Protein AF-A0A5M4EUP7-F1 (afdb_monomer_lite)

Secondary structure (DSSP, 8-state):
---S---B-HHHHHHHHHHHHHHHTTSS-TT--------SBGGGSPPP----

Sequence (52 aa):
SSSEGLFSEMTSAGAFAGLESLIESGEIEQGSNVCVPVTGSGLKEPLEQVDN

Foldseek 3Di:
DCPPVAAADPVLVVQVVVVVVCCVVVVDPPPDDDDRDRPGGNVPDPDPPPDD

Structure (mmCIF, N/CA/C/O backbone):
data_AF-A0A5M4EUP7-F1
#
_entry.id   AF-A0A5M4EUP7-F1
#
loop_
_atom_site.group_PDB
_atom_site.id
_atom_site.type_symbol
_atom_site.label_atom_id
_atom_site.label_alt_id
_atom_site.label_comp_id
_atom_site.label_asym_id
_atom_site.label_entity_id
_atom_site.label_seq_id
_atom_site.pdbx_PDB_ins_code
_atom_site.Cartn_x
_atom_site.Cartn_y
_atom_site.Cartn_z
_atom_site.occupancy
_atom_site.B_iso_or_equiv
_atom_site.auth_seq_id
_atom_site.auth_comp_id
_atom_site.auth_asym_id
_atom_site.auth_atom_id
_atom_site.pdbx_PDB_model_num
ATOM 1 N N . SER A 1 1 ? 6.251 -12.847 0.510 1.00 49.91 1 SER A N 1
ATOM 2 C CA . SER A 1 1 ? 5.142 -13.449 -0.257 1.00 49.91 1 SER A CA 1
ATOM 3 C C . SER A 1 1 ? 4.766 -12.485 -1.367 1.00 49.91 1 SER A C 1
ATOM 5 O O . SER A 1 1 ? 4.670 -11.302 -1.080 1.00 49.91 1 SER A O 1
ATOM 7 N N . SER A 1 2 ? 4.610 -12.950 -2.607 1.00 71.31 2 SER A N 1
ATOM 8 C CA . SER A 1 2 ? 4.180 -12.156 -3.769 1.00 71.31 2 SER A CA 1
ATOM 9 C C . SER A 1 2 ? 2.733 -12.519 -4.149 1.00 71.31 2 SER A C 1
ATOM 11 O O . SER A 1 2 ? 2.503 -13.121 -5.196 1.00 71.31 2 SER A O 1
ATOM 13 N N . SER A 1 3 ? 1.770 -12.261 -3.256 1.00 85.06 3 SER A N 1
ATOM 14 C CA . SER A 1 3 ? 0.409 -12.831 -3.333 1.00 85.06 3 SER A CA 1
ATOM 15 C C . SER A 1 3 ? -0.566 -12.067 -4.227 1.00 85.06 3 SER A C 1
ATOM 17 O O . SER A 1 3 ? -1.416 -12.691 -4.852 1.00 85.06 3 SER A O 1
ATOM 19 N N . GLU A 1 4 ? -0.436 -10.744 -4.319 1.00 90.25 4 GLU A N 1
ATOM 20 C CA . GLU A 1 4 ? -1.470 -9.889 -4.930 1.00 90.25 4 GLU A CA 1
ATOM 21 C C . GLU A 1 4 ? -1.323 -9.700 -6.448 1.00 90.25 4 GLU A C 1
ATOM 23 O O . GLU A 1 4 ? -2.169 -9.081 -7.086 1.00 90.25 4 GLU A O 1
ATOM 28 N N . GLY A 1 5 ? -0.227 -10.183 -7.047 1.00 91.94 5 GLY A N 1
ATOM 29 C CA . GLY A 1 5 ? 0.055 -9.966 -8.473 1.00 91.94 5 GLY A CA 1
ATOM 30 C C . GLY A 1 5 ? 0.307 -8.497 -8.851 1.00 91.94 5 GLY A C 1
ATOM 31 O O . GLY A 1 5 ? 0.247 -8.147 -10.029 1.00 91.94 5 GLY A O 1
ATOM 32 N N . LEU A 1 6 ? 0.592 -7.633 -7.869 1.00 90.94 6 LEU A N 1
ATOM 33 C CA . LEU A 1 6 ? 0.896 -6.220 -8.075 1.00 90.94 6 LEU A CA 1
ATOM 34 C C . LEU A 1 6 ? 2.402 -6.012 -8.279 1.00 90.94 6 LEU A C 1
ATOM 36 O O . LEU A 1 6 ? 3.203 -6.324 -7.401 1.00 90.94 6 LEU A O 1
ATOM 40 N N . PHE A 1 7 ? 2.778 -5.430 -9.419 1.00 92.19 7 PHE A N 1
ATOM 41 C CA . PHE A 1 7 ? 4.146 -4.992 -9.698 1.00 92.19 7 PHE A CA 1
ATOM 42 C C . PHE A 1 7 ? 4.176 -3.468 -9.872 1.00 92.19 7 PHE A C 1
ATOM 44 O O . PHE A 1 7 ? 3.914 -2.945 -10.961 1.00 92.19 7 PHE A O 1
ATOM 51 N N . SER A 1 8 ? 4.432 -2.750 -8.777 1.00 92.81 8 SER A N 1
ATOM 52 C CA . SER A 1 8 ? 4.438 -1.282 -8.712 1.00 92.81 8 SER A CA 1
ATOM 53 C C . SER A 1 8 ? 5.849 -0.707 -8.610 1.00 92.81 8 SER A C 1
ATOM 55 O O . SER A 1 8 ? 6.776 -1.398 -8.201 1.00 92.81 8 SER A O 1
ATOM 57 N N . GLU A 1 9 ? 5.998 0.578 -8.937 1.00 92.81 9 GLU A N 1
ATOM 58 C CA . GLU A 1 9 ? 7.223 1.335 -8.639 1.00 92.81 9 GLU A CA 1
ATOM 59 C C . GLU A 1 9 ? 7.515 1.365 -7.127 1.00 92.81 9 GLU A C 1
ATOM 61 O O . GLU A 1 9 ? 6.601 1.229 -6.299 1.00 92.81 9 GLU A O 1
ATOM 66 N N . MET A 1 10 ? 8.780 1.578 -6.755 1.00 90.56 10 MET A N 1
ATOM 67 C CA . MET A 1 10 ? 9.214 1.512 -5.353 1.00 90.56 10 MET A CA 1
ATOM 68 C C . MET A 1 10 ? 8.526 2.571 -4.480 1.00 90.56 10 MET A C 1
ATOM 70 O O . MET A 1 10 ? 8.151 2.308 -3.338 1.00 90.56 10 MET A O 1
ATOM 74 N N . THR A 1 11 ? 8.291 3.762 -5.030 1.00 91.69 11 THR A N 1
ATOM 75 C CA . THR A 1 11 ? 7.606 4.853 -4.323 1.00 91.69 11 THR A CA 1
ATOM 76 C C . THR A 1 11 ? 6.149 4.515 -4.001 1.00 91.69 11 THR A C 1
ATOM 78 O O . THR A 1 11 ? 5.668 4.871 -2.927 1.00 91.69 11 THR A O 1
ATOM 81 N N . SER A 1 12 ? 5.462 3.772 -4.876 1.00 94.06 12 SER A N 1
ATOM 82 C CA . SER A 1 12 ? 4.098 3.287 -4.626 1.00 94.06 12 SER A CA 1
ATOM 83 C C . SER A 1 12 ? 4.068 2.221 -3.522 1.00 94.06 12 SER A C 1
ATOM 85 O O . SER A 1 12 ? 3.134 2.202 -2.723 1.00 94.06 12 SER A O 1
ATOM 87 N N . ALA A 1 13 ? 5.102 1.377 -3.412 1.00 92.12 13 ALA A N 1
ATOM 88 C CA . ALA A 1 13 ? 5.203 0.375 -2.345 1.00 92.12 13 ALA A CA 1
ATOM 89 C C . ALA A 1 13 ? 5.269 1.009 -0.940 1.00 92.12 13 ALA A C 1
ATOM 91 O O . ALA A 1 13 ? 4.706 0.469 0.012 1.00 92.12 13 ALA A O 1
ATOM 92 N N . GLY A 1 14 ? 5.882 2.193 -0.813 1.00 93.69 14 GLY A N 1
ATOM 93 C CA . GLY A 1 14 ? 5.951 2.930 0.453 1.00 93.69 14 GLY A CA 1
ATOM 94 C C . GLY A 1 14 ? 4.579 3.290 1.037 1.00 93.69 14 GLY A C 1
ATOM 95 O O . GLY A 1 14 ? 4.412 3.284 2.255 1.00 93.69 14 GLY A O 1
ATOM 96 N N . ALA A 1 15 ? 3.572 3.535 0.191 1.00 95.00 15 ALA A N 1
ATOM 97 C CA . ALA A 1 15 ? 2.212 3.817 0.651 1.00 95.00 15 ALA A CA 1
ATOM 98 C C . ALA A 1 15 ? 1.556 2.597 1.326 1.00 95.00 15 ALA A C 1
ATOM 100 O O . ALA A 1 15 ? 0.818 2.764 2.295 1.00 95.00 15 ALA A O 1
ATOM 101 N N . PHE A 1 16 ? 1.860 1.378 0.867 1.00 95.12 16 PHE A N 1
ATOM 102 C CA . PHE A 1 16 ? 1.383 0.146 1.503 1.00 95.12 16 PHE A CA 1
ATOM 103 C C . PHE A 1 16 ? 2.048 -0.088 2.860 1.00 95.12 16 PHE A C 1
ATOM 105 O O . PHE A 1 16 ? 1.353 -0.400 3.821 1.00 95.12 16 PHE A O 1
ATOM 112 N N . ALA A 1 17 ? 3.363 0.135 2.964 1.00 95.06 17 ALA A N 1
ATOM 113 C CA . ALA A 1 17 ? 4.075 0.036 4.240 1.00 95.06 17 ALA A CA 1
ATOM 114 C C . ALA A 1 17 ? 3.551 1.055 5.269 1.00 95.06 17 ALA A C 1
ATOM 116 O O . ALA A 1 17 ? 3.350 0.732 6.439 1.00 95.06 17 ALA A O 1
ATOM 117 N N . GLY A 1 18 ? 3.267 2.284 4.822 1.00 96.94 18 GLY A N 1
ATOM 118 C CA . GLY A 1 18 ? 2.625 3.298 5.659 1.00 96.94 18 GLY A CA 1
ATOM 119 C C . GLY A 1 18 ? 1.220 2.890 6.106 1.00 96.94 18 GLY A C 1
ATOM 120 O O . GLY A 1 18 ? 0.882 3.064 7.273 1.00 96.94 18 GLY A O 1
ATOM 121 N N . LEU A 1 19 ? 0.415 2.309 5.208 1.00 97.44 19 LEU A N 1
ATOM 122 C CA . LEU A 1 19 ? -0.910 1.788 5.551 1.00 97.44 19 LEU A CA 1
ATOM 123 C C . LEU A 1 19 ? -0.828 0.672 6.603 1.00 97.44 19 LEU A C 1
ATOM 125 O O . LEU A 1 19 ? -1.580 0.712 7.571 1.00 97.44 19 LEU A O 1
ATOM 129 N N . GLU A 1 20 ? 0.091 -0.283 6.445 1.00 97.00 20 GLU A N 1
ATOM 130 C CA . GLU A 1 20 ? 0.330 -1.348 7.428 1.00 97.00 20 GLU A CA 1
ATOM 131 C C . GLU A 1 20 ? 0.667 -0.759 8.804 1.00 97.00 20 GLU A C 1
ATOM 133 O O . GLU A 1 20 ? -0.009 -1.068 9.782 1.00 97.00 20 GLU A O 1
ATOM 138 N N . SER A 1 21 ? 1.602 0.197 8.860 1.00 98.31 21 SER A N 1
ATOM 139 C CA . SER A 1 21 ? 1.980 0.870 10.113 1.00 98.31 21 SER A CA 1
ATOM 140 C C . SER A 1 21 ? 0.810 1.606 10.779 1.00 98.31 21 SER A C 1
ATOM 142 O O . SER A 1 21 ? 0.675 1.563 11.999 1.00 98.31 21 SER A O 1
ATOM 144 N N . LEU A 1 22 ? -0.045 2.278 9.998 1.00 98.56 22 LEU A N 1
ATOM 145 C CA . LEU A 1 22 ? -1.210 3.005 10.521 1.00 98.56 22 LEU A CA 1
ATOM 146 C C . LEU A 1 22 ? -2.312 2.068 11.035 1.00 98.56 22 LEU A C 1
ATOM 148 O O . LEU A 1 22 ? -3.024 2.423 11.975 1.00 98.56 22 LEU A O 1
ATOM 152 N N . ILE A 1 23 ? -2.460 0.883 10.435 1.00 98.38 23 ILE A N 1
ATOM 153 C CA . ILE A 1 23 ? -3.363 -0.159 10.940 1.00 98.38 23 ILE A CA 1
ATOM 154 C C . ILE A 1 23 ? -2.812 -0.728 12.251 1.00 98.38 23 ILE A C 1
ATOM 156 O O . ILE A 1 23 ? -3.549 -0.840 13.229 1.00 98.38 23 ILE A O 1
ATOM 160 N N . GLU A 1 24 ? -1.515 -1.043 12.303 1.00 98.38 24 GLU A N 1
ATOM 161 C CA . GLU A 1 24 ? -0.854 -1.575 13.502 1.00 98.38 24 GLU A CA 1
ATOM 162 C C . GLU A 1 24 ? -0.886 -0.597 14.682 1.00 98.38 24 GLU A C 1
ATOM 164 O O . GLU A 1 24 ? -1.066 -1.015 15.827 1.00 98.38 24 GLU A O 1
ATOM 169 N N . SER A 1 25 ? -0.752 0.706 14.421 1.00 98.25 25 SER A N 1
ATOM 170 C CA . SER A 1 25 ? -0.836 1.742 15.453 1.00 98.25 25 SER A CA 1
ATOM 171 C C . SER A 1 25 ? -2.270 2.079 15.875 1.00 98.25 25 SER A C 1
ATOM 173 O O . SER A 1 25 ? -2.452 2.818 16.841 1.00 98.25 25 SER A O 1
ATOM 175 N N . GLY A 1 26 ? -3.286 1.561 15.176 1.00 98.06 26 GLY A N 1
ATOM 176 C CA . GLY A 1 26 ? -4.700 1.841 15.440 1.00 98.06 26 GLY A CA 1
ATOM 177 C C . GLY A 1 26 ? -5.194 3.201 14.933 1.00 98.06 26 GLY A C 1
ATOM 178 O O . GLY A 1 26 ? -6.300 3.607 15.281 1.00 98.06 26 GLY A O 1
ATOM 179 N N . GLU A 1 27 ? -4.407 3.897 14.109 1.00 98.62 27 GLU A N 1
ATOM 180 C CA . GLU A 1 27 ? -4.801 5.169 13.479 1.00 98.62 27 GLU A CA 1
ATOM 181 C C . GLU A 1 27 ? -5.782 4.939 12.316 1.00 98.62 27 GLU A C 1
ATOM 183 O O . GLU A 1 27 ? -6.623 5.787 12.017 1.00 98.62 27 GLU A O 1
ATOM 188 N N . ILE A 1 28 ? -5.701 3.771 11.669 1.00 98.50 28 ILE A N 1
ATOM 189 C CA . ILE A 1 28 ? -6.694 3.279 10.709 1.00 98.50 28 ILE A CA 1
ATOM 190 C C . ILE A 1 28 ? -7.329 2.006 11.269 1.00 98.50 28 ILE A C 1
ATOM 192 O O . ILE A 1 28 ? -6.646 1.025 11.554 1.00 98.50 28 ILE A O 1
ATOM 196 N N . GLU A 1 29 ? -8.657 2.003 11.396 1.00 98.50 29 GLU A N 1
ATOM 197 C CA . GLU A 1 29 ? -9.402 0.855 11.915 1.00 98.50 29 GLU A CA 1
ATOM 198 C C . GLU A 1 29 ? -9.319 -0.346 10.959 1.00 98.50 29 GLU A C 1
ATOM 200 O O . GLU A 1 29 ? -9.520 -0.220 9.743 1.00 98.50 29 GLU A O 1
ATOM 205 N N . GLN A 1 30 ? -9.074 -1.533 11.517 1.00 97.19 30 GLN A N 1
ATOM 206 C CA . GLN 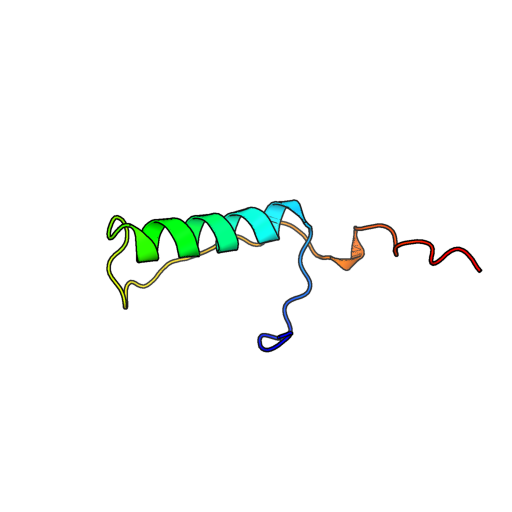A 1 30 ? -9.094 -2.782 10.765 1.00 97.19 30 GLN A CA 1
ATOM 207 C C . GLN A 1 30 ? -10.470 -2.998 10.109 1.00 97.19 30 GLN A C 1
ATOM 209 O O . GLN A 1 30 ? -11.503 -2.928 10.765 1.00 97.19 30 GLN A O 1
ATOM 214 N N . GLY A 1 31 ? -10.487 -3.285 8.804 1.00 96.38 31 GLY A N 1
ATOM 215 C CA . GLY A 1 31 ? -11.725 -3.434 8.021 1.00 96.38 31 GLY A CA 1
ATOM 216 C C . GLY A 1 31 ? -12.202 -2.153 7.325 1.00 96.38 31 GLY A C 1
ATOM 217 O O . GLY A 1 31 ? -13.184 -2.198 6.584 1.00 96.38 31 GLY A O 1
ATOM 218 N N . SER A 1 32 ? -11.499 -1.030 7.501 1.00 98.19 32 SER A N 1
ATOM 219 C CA . SER A 1 32 ? -11.750 0.195 6.735 1.00 98.19 32 SER A CA 1
ATOM 220 C C . SER A 1 32 ? -11.545 -0.011 5.232 1.00 98.19 32 SER A C 1
ATOM 222 O O . SER A 1 32 ? -10.598 -0.668 4.799 1.00 98.19 32 SER A O 1
ATOM 224 N N . ASN A 1 33 ? -12.389 0.628 4.418 1.00 98.12 33 ASN A N 1
ATOM 225 C CA . ASN A 1 33 ? -12.168 0.719 2.9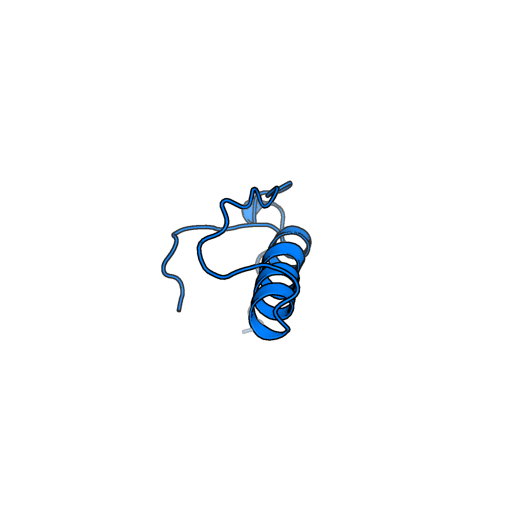75 1.00 98.12 33 ASN A CA 1
ATOM 226 C C . ASN A 1 33 ? -11.167 1.843 2.685 1.00 98.12 33 ASN A C 1
ATOM 228 O O . ASN A 1 33 ? -11.496 3.020 2.835 1.00 98.12 33 ASN A O 1
ATOM 232 N N . VAL A 1 34 ? -9.960 1.483 2.249 1.00 97.62 34 VAL A N 1
ATOM 233 C CA . VAL A 1 34 ? -8.876 2.429 1.947 1.00 97.62 34 VAL A CA 1
ATOM 234 C C . VAL A 1 34 ? -8.516 2.355 0.465 1.00 97.62 34 VAL A C 1
ATOM 236 O O . VAL A 1 34 ? -8.409 1.273 -0.106 1.00 97.62 34 VAL A O 1
ATOM 239 N N . CYS A 1 35 ? -8.310 3.514 -0.163 1.00 97.50 35 CYS A N 1
ATOM 240 C CA . CYS A 1 35 ? -7.781 3.610 -1.521 1.00 97.50 35 CYS A CA 1
ATOM 241 C C . CYS A 1 35 ? -6.294 3.972 -1.460 1.00 97.50 35 CYS A C 1
ATOM 243 O O . CYS A 1 35 ? -5.948 5.066 -1.015 1.00 97.50 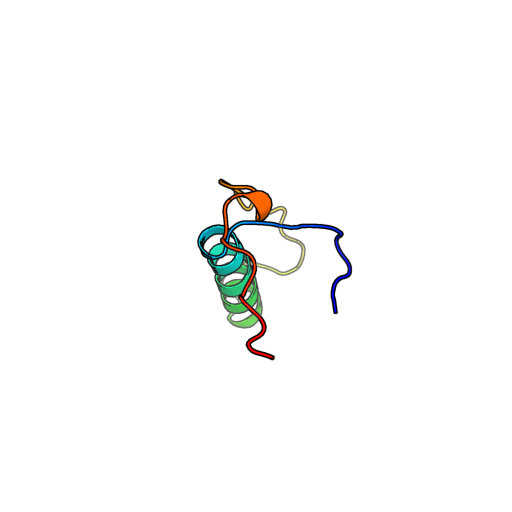35 CYS A O 1
ATOM 245 N N . VAL A 1 36 ? -5.423 3.067 -1.914 1.00 96.19 36 VAL A N 1
ATOM 246 C CA . VAL A 1 36 ? -3.981 3.320 -2.038 1.00 96.19 36 VAL A CA 1
ATOM 247 C C . VAL A 1 36 ? -3.661 3.616 -3.506 1.00 96.19 36 VAL A C 1
ATOM 249 O O . VAL A 1 36 ? -3.841 2.736 -4.351 1.00 96.19 36 VAL A O 1
ATOM 252 N N . PRO A 1 37 ? -3.210 4.834 -3.853 1.00 93.88 37 PRO A N 1
ATOM 253 C CA . PRO A 1 37 ? -2.879 5.159 -5.231 1.00 93.88 37 PRO A CA 1
ATOM 254 C C . PRO A 1 37 ? -1.565 4.489 -5.643 1.00 93.88 37 PRO A C 1
ATOM 256 O O . PRO A 1 37 ? -0.510 4.763 -5.078 1.00 93.88 37 PRO A O 1
ATOM 259 N N . VAL A 1 38 ? -1.623 3.656 -6.682 1.00 94.88 38 VAL A N 1
ATOM 260 C CA . VAL A 1 38 ? -0.434 3.158 -7.385 1.00 94.88 38 VAL A CA 1
ATOM 261 C C . VAL A 1 38 ? -0.182 4.072 -8.577 1.00 94.88 38 VAL A C 1
ATOM 263 O O . VAL A 1 38 ? -0.874 3.999 -9.592 1.00 94.88 38 VAL A O 1
ATOM 266 N N . THR A 1 39 ? 0.787 4.973 -8.444 1.00 93.44 39 THR A N 1
ATOM 267 C CA . THR A 1 39 ? 1.075 6.009 -9.450 1.00 93.44 39 THR A CA 1
ATOM 268 C C . THR A 1 39 ? 1.981 5.522 -10.576 1.00 93.44 39 THR A C 1
ATOM 270 O O . THR A 1 39 ? 2.108 6.183 -11.610 1.00 93.44 39 THR A O 1
ATOM 273 N N . GLY A 1 40 ? 2.591 4.346 -10.422 1.00 92.62 40 GLY A N 1
ATOM 274 C CA . GLY A 1 40 ? 3.508 3.806 -11.406 1.00 92.62 40 GLY A CA 1
ATOM 275 C C . GLY A 1 40 ? 3.623 2.295 -11.424 1.00 92.62 40 GLY A C 1
ATOM 276 O O . GLY A 1 40 ? 3.620 1.629 -10.393 1.00 92.62 40 GLY A O 1
ATOM 277 N N . SER A 1 41 ? 3.788 1.770 -12.637 1.00 93.19 41 SER A N 1
ATOM 278 C CA . SER A 1 41 ? 4.155 0.375 -12.863 1.00 93.19 41 SER A CA 1
ATOM 279 C C . SER A 1 41 ? 5.609 0.118 -12.471 1.00 93.19 41 SER A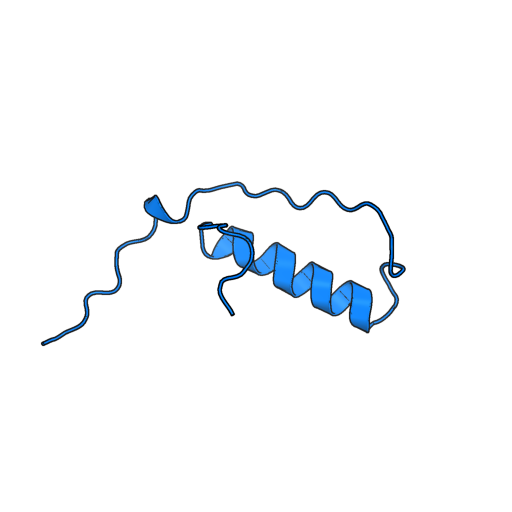 C 1
ATOM 281 O O . SER A 1 41 ? 6.479 0.935 -12.781 1.00 93.19 41 SER A O 1
ATOM 283 N N . GLY A 1 42 ? 5.873 -1.056 -11.893 1.00 91.94 42 GLY A N 1
ATOM 284 C CA . GLY A 1 42 ? 7.227 -1.544 -11.624 1.00 91.94 42 GLY A CA 1
ATOM 285 C C . GLY A 1 42 ? 8.048 -1.777 -12.895 1.00 91.94 42 GLY A C 1
ATOM 286 O O . GLY A 1 42 ? 9.267 -1.819 -12.831 1.00 91.94 42 GLY A O 1
ATOM 287 N N . LEU A 1 43 ? 7.412 -1.832 -14.075 1.00 92.69 43 LEU A N 1
ATOM 288 C CA . LEU A 1 43 ? 8.102 -1.908 -15.372 1.00 92.69 43 LEU A CA 1
ATOM 289 C C . LEU A 1 43 ? 8.943 -0.659 -15.691 1.00 92.69 43 LEU A C 1
ATOM 291 O O . LEU A 1 43 ? 9.714 -0.676 -16.647 1.00 92.69 43 LEU A O 1
ATOM 295 N N . LYS A 1 44 ? 8.759 0.434 -14.939 1.00 86.75 44 LYS A N 1
ATOM 296 C CA . LYS A 1 44 ? 9.582 1.644 -15.047 1.00 86.75 44 LYS A CA 1
ATOM 297 C C . LYS A 1 44 ? 10.936 1.504 -14.353 1.00 86.75 44 LYS A C 1
ATOM 299 O O . LYS A 1 44 ? 11.851 2.244 -14.704 1.00 86.75 44 LYS A O 1
ATOM 304 N N . GLU A 1 45 ? 11.048 0.615 -13.370 1.00 82.81 45 GLU A N 1
ATOM 305 C CA . GLU A 1 45 ? 12.286 0.443 -12.617 1.00 82.81 45 GLU A CA 1
ATOM 306 C C . GLU A 1 45 ? 13.302 -0.332 -13.467 1.00 82.81 45 GLU A C 1
ATOM 308 O O . G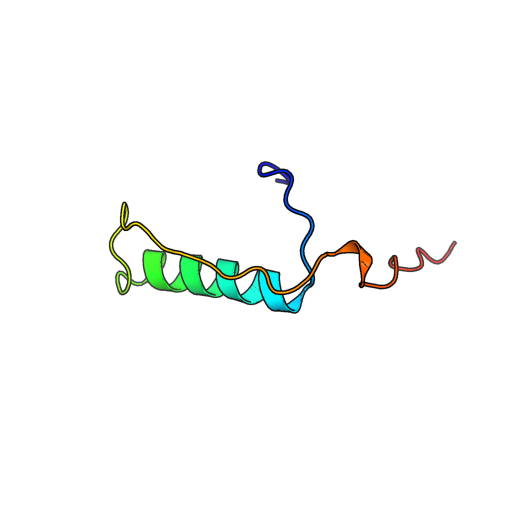LU A 1 45 ? 12.923 -1.273 -14.177 1.00 82.81 45 GLU A O 1
ATOM 313 N N . PRO A 1 46 ? 14.595 0.031 -13.425 1.00 78.00 46 PRO A N 1
ATOM 314 C CA . PRO A 1 46 ? 15.632 -0.798 -14.013 1.00 78.00 46 PRO A CA 1
ATOM 315 C C . PRO A 1 46 ? 15.558 -2.192 -13.389 1.00 78.00 46 PRO A C 1
ATOM 317 O O . PRO A 1 46 ? 15.434 -2.322 -12.171 1.00 78.00 46 PRO A O 1
ATOM 320 N N . LEU A 1 47 ? 15.660 -3.238 -14.210 1.00 74.50 47 LEU A N 1
ATOM 321 C CA . LEU A 1 47 ? 15.917 -4.567 -13.667 1.00 74.50 47 LEU A CA 1
ATOM 322 C C . LEU A 1 47 ? 17.232 -4.484 -12.891 1.00 74.50 47 LEU A C 1
ATOM 324 O O . LEU A 1 47 ? 18.222 -3.995 -13.444 1.00 74.50 47 LEU A O 1
ATOM 328 N N . GLU A 1 48 ? 17.237 -4.927 -11.631 1.00 68.12 48 GLU A N 1
ATOM 329 C CA . GLU A 1 48 ? 18.485 -5.080 -10.889 1.00 68.12 48 GLU A CA 1
ATOM 330 C C . GLU A 1 48 ? 19.435 -5.904 -11.759 1.00 68.12 48 GLU A C 1
ATOM 332 O O . GLU A 1 48 ? 19.125 -7.028 -12.168 1.00 68.12 48 GLU A O 1
ATOM 337 N N . GLN A 1 49 ? 20.566 -5.301 -12.120 1.00 59.66 49 GLN A N 1
ATOM 338 C CA . GLN A 1 49 ? 21.630 -6.018 -12.793 1.00 59.66 49 GLN A CA 1
ATOM 339 C C . GLN A 1 49 ? 22.1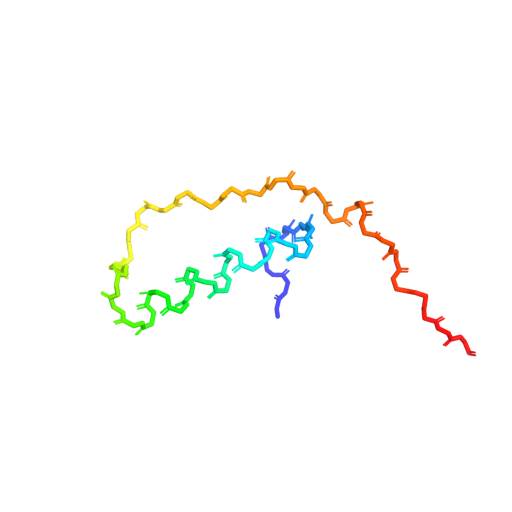69 -7.008 -11.770 1.00 59.66 49 GLN A C 1
ATOM 341 O O . GLN A 1 49 ? 22.857 -6.634 -10.825 1.00 59.66 49 GLN A O 1
ATOM 346 N N . VAL A 1 50 ? 21.786 -8.272 -11.924 1.00 65.62 50 VAL A N 1
ATOM 347 C CA . VAL A 1 50 ? 22.439 -9.357 -11.206 1.00 65.62 50 VAL A CA 1
ATOM 348 C C . VAL A 1 50 ? 23.826 -9.470 -11.831 1.00 65.62 50 VAL A C 1
ATOM 350 O O . VAL A 1 50 ? 23.969 -10.014 -12.927 1.00 65.62 50 VAL A O 1
ATOM 353 N N . ASP A 1 51 ? 24.820 -8.855 -11.192 1.00 65.25 51 ASP A N 1
ATOM 354 C CA . ASP A 1 51 ? 26.220 -9.027 -11.567 1.00 65.25 51 ASP A CA 1
ATOM 355 C C . ASP A 1 51 ? 26.550 -10.533 -11.537 1.00 65.25 51 ASP A C 1
ATOM 357 O O . ASP A 1 51 ? 26.266 -11.216 -10.548 1.00 65.25 51 ASP A O 1
ATOM 361 N N . ASN A 1 52 ? 27.088 -11.049 -12.650 1.00 52.41 52 ASN A N 1
ATOM 362 C CA . ASN A 1 52 ? 27.570 -12.433 -12.787 1.00 52.41 52 ASN A CA 1
ATOM 363 C C . ASN A 1 52 ? 28.926 -12.629 -12.105 1.00 52.41 52 ASN A C 1
ATOM 365 O O . ASN A 1 52 ? 29.806 -11.758 -12.299 1.00 52.41 52 ASN A O 1
#

pLDDT: mean 89.39, std 12.26, range [49.91, 98.62]

Radius of gyration: 14.03 Å; chains: 1; bounding box: 40×20×31 Å